Protein AF-A0ABD0WXG4-F1 (afdb_monomer_lite)

pLDDT: mean 86.12, std 19.19, range [31.7, 97.88]

Sequence (70 aa):
MLYQLNHWDHLLVKRTPRSSGYRPDYIGFEVPDSFLVGYALDYNEYFRDLCHICILNENAKEKYKCEVNK

Structure (mmCIF, N/CA/C/O backbone):
data_AF-A0ABD0WXG4-F1
#
_entry.id   AF-A0ABD0WXG4-F1
#
loop_
_atom_site.group_PDB
_atom_site.id
_atom_site.type_symbol
_atom_site.label_atom_id
_atom_site.label_alt_id
_atom_site.label_comp_id
_atom_site.label_asym_id
_atom_site.label_entity_id
_atom_site.label_seq_id
_atom_site.pdbx_PDB_ins_code
_atom_site.Cartn_x
_atom_site.Cartn_y
_atom_site.Cartn_z
_atom_site.occupancy
_atom_site.B_iso_or_equiv
_atom_site.auth_seq_id
_atom_site.auth_comp_id
_atom_site.auth_asym_id
_atom_site.auth_atom_id
_atom_site.pdbx_PDB_model_num
ATOM 1 N N . MET A 1 1 ? 33.618 -17.729 -6.154 1.00 34.12 1 MET A N 1
ATOM 2 C CA . MET A 1 1 ? 33.358 -16.276 -6.134 1.00 34.12 1 MET A CA 1
ATOM 3 C C . MET A 1 1 ? 31.856 -16.109 -6.286 1.00 34.12 1 MET A C 1
ATOM 5 O O . MET A 1 1 ? 31.344 -16.213 -7.389 1.00 34.12 1 MET A O 1
ATOM 9 N N . LEU A 1 2 ? 31.141 -16.070 -5.161 1.00 31.70 2 LEU A N 1
ATOM 10 C CA . LEU A 1 2 ? 29.682 -15.983 -5.146 1.00 31.70 2 LEU A CA 1
ATOM 11 C C . LEU A 1 2 ? 29.304 -14.562 -5.574 1.00 31.70 2 LEU A C 1
ATOM 13 O O . LEU A 1 2 ? 29.684 -13.607 -4.900 1.00 31.70 2 LEU A O 1
ATOM 17 N N . TYR A 1 3 ? 28.626 -14.425 -6.713 1.00 41.62 3 TYR A N 1
ATOM 18 C CA . TYR A 1 3 ? 28.015 -13.160 -7.105 1.00 41.62 3 TYR A CA 1
ATOM 19 C C . TYR A 1 3 ? 27.031 -12.767 -6.003 1.00 41.62 3 TYR A C 1
ATOM 21 O O . TYR A 1 3 ? 26.149 -13.550 -5.652 1.00 41.62 3 TYR A O 1
ATOM 29 N N . GLN A 1 4 ? 27.232 -11.593 -5.408 1.00 34.41 4 GLN A N 1
ATOM 30 C CA . GLN A 1 4 ? 26.323 -11.030 -4.419 1.00 34.41 4 GLN A CA 1
ATOM 31 C C . GLN A 1 4 ? 24.941 -10.836 -5.060 1.00 34.41 4 GLN A C 1
ATOM 33 O O . GLN A 1 4 ? 24.703 -9.854 -5.756 1.00 34.41 4 GLN A O 1
ATOM 38 N N . LEU A 1 5 ? 24.034 -11.783 -4.831 1.00 40.78 5 LEU A N 1
ATOM 39 C CA . LEU A 1 5 ? 22.602 -11.611 -5.047 1.00 40.78 5 LEU A CA 1
ATOM 40 C C . LEU A 1 5 ? 22.070 -10.708 -3.928 1.00 40.78 5 LEU A C 1
ATOM 42 O O . LEU A 1 5 ? 21.670 -11.195 -2.878 1.00 40.78 5 LEU A O 1
ATOM 46 N N . ASN A 1 6 ? 22.117 -9.395 -4.137 1.00 41.06 6 ASN A N 1
ATOM 47 C CA . ASN A 1 6 ? 21.496 -8.405 -3.257 1.00 41.06 6 ASN A CA 1
ATOM 48 C C . ASN A 1 6 ? 20.536 -7.521 -4.071 1.00 41.06 6 ASN A C 1
ATOM 50 O O . ASN A 1 6 ? 20.722 -6.309 -4.132 1.00 41.06 6 ASN A O 1
ATOM 54 N N . HIS A 1 7 ? 19.518 -8.106 -4.704 1.00 42.25 7 HIS A N 1
ATOM 55 C CA . HIS A 1 7 ? 18.344 -7.333 -5.110 1.00 42.25 7 HIS A CA 1
ATOM 56 C C . HIS A 1 7 ? 17.233 -7.626 -4.115 1.00 42.25 7 HIS A C 1
ATOM 58 O O . HIS A 1 7 ? 16.661 -8.710 -4.069 1.00 42.25 7 HIS A O 1
ATOM 64 N N . TRP A 1 8 ? 17.011 -6.664 -3.226 1.00 46.56 8 TRP A N 1
ATOM 65 C CA . TRP A 1 8 ? 15.835 -6.630 -2.378 1.00 46.56 8 TRP A CA 1
ATOM 66 C C . TRP A 1 8 ? 14.668 -6.295 -3.304 1.00 46.56 8 TRP A C 1
ATOM 68 O O . TRP A 1 8 ? 14.463 -5.134 -3.641 1.00 46.56 8 TRP A O 1
ATOM 78 N N . ASP A 1 9 ? 13.993 -7.317 -3.822 1.00 68.38 9 ASP A N 1
ATOM 79 C CA . ASP A 1 9 ? 12.956 -7.139 -4.837 1.00 68.38 9 ASP A CA 1
ATOM 80 C C . ASP A 1 9 ? 11.749 -6.396 -4.253 1.00 68.38 9 ASP A C 1
ATOM 82 O O . ASP A 1 9 ? 11.186 -6.771 -3.220 1.00 68.38 9 ASP A O 1
ATOM 86 N N . HIS A 1 10 ? 11.333 -5.322 -4.924 1.00 86.44 10 HIS A N 1
ATOM 87 C CA . HIS A 1 10 ? 10.195 -4.515 -4.504 1.00 86.44 10 HIS A CA 1
ATOM 88 C C . HIS A 1 10 ? 8.944 -4.968 -5.254 1.00 86.44 10 HIS A C 1
ATOM 90 O O . HIS A 1 10 ? 8.814 -4.768 -6.462 1.00 86.44 10 HIS A O 1
ATOM 96 N N . LEU A 1 11 ? 7.963 -5.519 -4.533 1.00 93.25 11 LEU A N 1
ATOM 97 C CA . LEU A 1 11 ? 6.684 -5.880 -5.149 1.00 93.25 11 LEU A CA 1
ATOM 98 C C . LEU A 1 11 ? 5.967 -4.650 -5.720 1.00 93.25 11 LEU A C 1
ATOM 100 O O . LEU A 1 11 ? 5.410 -4.725 -6.811 1.00 93.25 11 LEU A O 1
ATOM 104 N N . LEU A 1 12 ? 5.992 -3.525 -4.996 1.00 94.75 12 LEU A N 1
ATOM 105 C CA . LEU A 1 12 ? 5.273 -2.302 -5.347 1.00 94.75 12 LEU A CA 1
ATOM 106 C C . LEU A 1 12 ? 6.198 -1.083 -5.340 1.00 94.75 12 LEU A C 1
ATOM 108 O O . LEU A 1 12 ? 6.891 -0.831 -4.354 1.00 94.75 12 LEU A O 1
ATOM 112 N N . VAL A 1 13 ? 6.124 -0.265 -6.390 1.00 95.12 13 VAL A N 1
ATOM 113 C CA . VAL A 1 13 ? 6.753 1.065 -6.447 1.00 95.12 13 VAL A CA 1
ATOM 114 C C . VAL A 1 13 ? 5.687 2.128 -6.696 1.00 95.12 13 VAL A C 1
ATOM 116 O O . VAL A 1 13 ? 4.894 2.028 -7.633 1.00 95.12 13 VAL A O 1
ATOM 119 N N . LYS A 1 14 ? 5.654 3.170 -5.855 1.00 95.00 14 LYS A N 1
ATOM 120 C CA . LYS A 1 14 ? 4.699 4.277 -6.000 1.00 95.00 14 LYS A CA 1
ATOM 121 C C . LYS A 1 14 ? 5.157 5.276 -7.054 1.00 95.00 14 LYS A C 1
ATOM 123 O O . LYS A 1 14 ? 6.256 5.823 -6.970 1.00 95.00 14 LYS A O 1
ATOM 128 N N . ARG A 1 15 ? 4.258 5.615 -7.977 1.00 94.56 15 ARG A N 1
ATOM 129 C CA . ARG A 1 15 ? 4.396 6.787 -8.847 1.00 94.56 15 ARG A CA 1
ATOM 130 C C . ARG A 1 15 ? 4.072 8.043 -8.046 1.00 94.56 15 ARG A C 1
ATOM 132 O O . ARG A 1 15 ? 2.914 8.438 -7.950 1.00 94.56 15 ARG A O 1
ATOM 139 N N . THR A 1 16 ? 5.095 8.646 -7.449 1.00 94.06 16 THR A N 1
ATOM 140 C CA . THR A 1 16 ? 4.970 9.877 -6.661 1.00 94.06 16 THR A CA 1
ATOM 141 C C . THR A 1 16 ? 6.080 10.865 -7.020 1.00 94.06 16 THR A C 1
ATOM 143 O O . THR A 1 16 ? 7.230 10.450 -7.181 1.00 94.06 16 THR A O 1
ATOM 146 N N . PRO A 1 17 ? 5.783 12.176 -7.105 1.00 92.19 17 PRO A N 1
ATOM 147 C CA . PRO A 1 17 ? 6.811 13.200 -7.296 1.00 92.19 17 PRO A CA 1
ATOM 148 C C . PRO A 1 17 ? 7.753 13.330 -6.089 1.00 92.19 17 PRO A C 1
ATOM 150 O O . PRO A 1 17 ? 8.797 13.959 -6.196 1.00 92.19 17 PRO A O 1
ATOM 153 N N . ARG A 1 18 ? 7.409 12.723 -4.943 1.00 93.12 18 ARG A N 1
ATOM 154 C CA . AR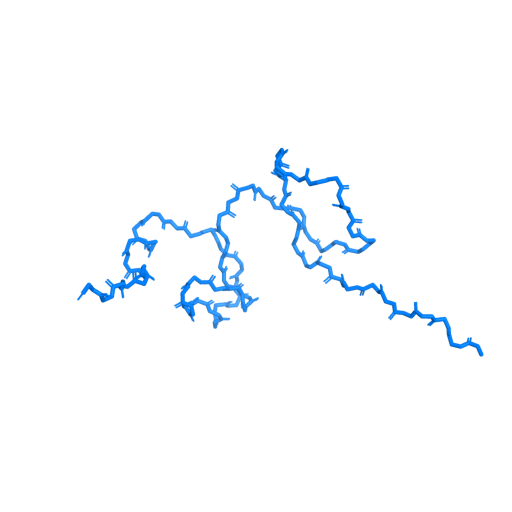G A 1 18 ? 8.244 12.682 -3.730 1.00 93.12 18 ARG A CA 1
ATOM 155 C C . ARG A 1 18 ? 9.348 11.620 -3.780 1.00 93.12 18 ARG A C 1
ATOM 157 O O . ARG A 1 18 ? 10.067 11.452 -2.801 1.00 93.12 18 ARG A O 1
ATOM 164 N N . SER A 1 19 ? 9.447 10.864 -4.875 1.00 89.88 19 SER A N 1
ATOM 165 C CA . SER A 1 19 ? 10.496 9.861 -5.043 1.00 89.88 19 SER A CA 1
ATOM 166 C C . SER A 1 19 ? 11.873 10.526 -5.081 1.00 89.88 19 SER A C 1
ATOM 168 O O . SER A 1 19 ? 12.057 11.539 -5.749 1.00 89.88 19 SER A O 1
ATOM 170 N N . SER A 1 20 ? 12.862 9.922 -4.421 1.00 90.62 20 SER A N 1
ATOM 171 C CA . SER A 1 20 ? 14.270 10.337 -4.494 1.00 90.62 20 SER A CA 1
ATOM 172 C C . SER A 1 20 ? 14.950 9.953 -5.817 1.00 90.62 20 SER A C 1
ATOM 174 O O . SER A 1 20 ? 16.149 10.160 -5.975 1.00 90.62 20 SER A O 1
ATOM 176 N N . GLY A 1 21 ? 14.208 9.357 -6.757 1.00 88.50 21 GLY A N 1
ATOM 177 C CA . GLY A 1 21 ? 14.730 8.841 -8.023 1.00 88.50 21 GLY A CA 1
ATOM 178 C C . GLY A 1 21 ? 15.287 7.420 -7.931 1.00 88.50 21 GLY A C 1
ATOM 179 O O . GLY A 1 21 ? 15.614 6.839 -8.963 1.00 88.50 21 GLY A O 1
ATOM 180 N N . TYR A 1 22 ? 15.348 6.831 -6.730 1.00 90.25 22 TYR A N 1
ATOM 181 C CA . TYR A 1 22 ? 15.710 5.425 -6.569 1.00 90.25 22 TYR A CA 1
ATOM 182 C C . TYR A 1 22 ? 14.713 4.522 -7.303 1.00 90.25 22 TYR A C 1
ATOM 184 O O . TYR A 1 22 ? 13.494 4.660 -7.152 1.00 90.25 22 TYR A O 1
ATOM 192 N N . ARG A 1 23 ? 15.248 3.583 -8.083 1.00 89.31 23 ARG A N 1
ATOM 193 C CA . ARG A 1 23 ? 14.487 2.573 -8.807 1.00 89.31 23 ARG A CA 1
ATOM 194 C C . ARG A 1 23 ? 15.118 1.199 -8.575 1.00 89.31 23 ARG A C 1
ATOM 196 O O . ARG A 1 23 ? 16.280 1.030 -8.931 1.00 89.31 23 ARG A O 1
ATOM 203 N N . PRO A 1 24 ? 14.370 0.248 -7.994 1.00 89.25 24 PRO A N 1
ATOM 204 C CA . PRO A 1 24 ? 14.804 -1.137 -7.885 1.00 89.25 24 PRO A CA 1
ATOM 205 C C . PRO A 1 24 ? 14.969 -1.788 -9.255 1.00 89.25 24 PRO A C 1
ATOM 207 O O . PRO A 1 24 ? 14.224 -1.471 -10.185 1.00 89.25 24 PRO A O 1
ATOM 210 N N . ASP A 1 25 ? 15.884 -2.745 -9.345 1.00 91.88 25 ASP A N 1
ATOM 211 C CA . ASP A 1 25 ? 16.146 -3.510 -10.567 1.00 91.88 25 ASP A CA 1
ATOM 212 C C . ASP A 1 25 ? 14.996 -4.463 -10.923 1.00 91.88 25 ASP A C 1
ATOM 214 O O . ASP A 1 25 ? 14.728 -4.700 -12.100 1.00 91.88 25 ASP A O 1
ATOM 218 N N . TYR A 1 26 ? 14.257 -4.938 -9.913 1.00 91.62 26 TYR A N 1
ATOM 219 C CA . TYR A 1 26 ? 13.048 -5.741 -10.082 1.00 91.62 26 TYR A CA 1
ATOM 220 C C . TYR A 1 26 ? 11.855 -5.077 -9.396 1.00 91.62 26 TYR A C 1
ATOM 222 O O . TYR A 1 26 ? 11.870 -4.789 -8.196 1.00 91.62 26 TYR A O 1
ATOM 230 N N . ILE A 1 27 ? 10.806 -4.848 -10.188 1.00 92.38 27 ILE A N 1
ATOM 231 C CA . ILE A 1 27 ? 9.547 -4.244 -9.754 1.00 92.38 27 ILE A CA 1
ATOM 232 C C . ILE A 1 27 ? 8.411 -5.159 -10.199 1.00 92.38 27 ILE A C 1
ATOM 234 O O . ILE A 1 27 ? 8.274 -5.433 -11.389 1.00 92.38 27 ILE A O 1
ATOM 238 N N . GLY A 1 28 ? 7.575 -5.600 -9.257 1.00 93.94 28 GLY A N 1
ATOM 239 C CA . GLY A 1 28 ? 6.362 -6.353 -9.587 1.00 93.94 28 GLY A CA 1
ATOM 240 C C . GLY A 1 28 ? 5.312 -5.465 -10.257 1.00 93.94 28 GLY A C 1
ATOM 241 O O . GLY A 1 28 ? 4.874 -5.730 -11.374 1.00 93.94 28 GLY A O 1
ATOM 242 N N . PHE A 1 29 ? 4.931 -4.378 -9.582 1.00 94.94 29 PHE A N 1
ATOM 243 C CA . PHE A 1 29 ? 3.919 -3.439 -10.057 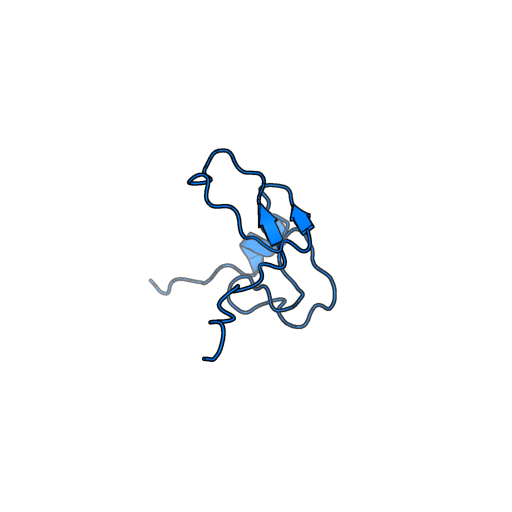1.00 94.94 29 PHE A CA 1
ATOM 244 C C . PHE A 1 29 ? 4.266 -1.990 -9.717 1.00 94.94 29 PHE A C 1
ATOM 246 O O . PHE A 1 29 ? 4.678 -1.660 -8.602 1.00 94.94 29 PHE A O 1
ATOM 253 N N . GLU A 1 30 ? 3.992 -1.088 -10.658 1.00 94.75 30 GLU A N 1
ATOM 254 C CA . GLU A 1 30 ? 3.925 0.339 -10.361 1.00 94.75 30 GLU A CA 1
ATOM 255 C C . GLU A 1 30 ? 2.496 0.756 -10.002 1.00 94.75 30 GLU A C 1
ATOM 257 O O . GLU A 1 30 ? 1.557 0.587 -10.787 1.00 94.75 30 GLU A O 1
ATOM 262 N N . VAL A 1 31 ? 2.332 1.399 -8.852 1.00 95.50 31 VAL A N 1
ATOM 263 C CA . VAL A 1 31 ? 1.029 1.767 -8.282 1.00 95.50 31 VAL A CA 1
ATOM 264 C C . VAL A 1 31 ? 0.878 3.287 -8.144 1.00 95.50 31 VAL A C 1
ATOM 266 O O . VAL A 1 31 ? 1.883 4.003 -8.082 1.00 95.50 31 VAL A O 1
ATOM 269 N N . PRO A 1 32 ? -0.358 3.825 -8.122 1.00 95.56 32 PRO A N 1
ATOM 270 C CA . PRO A 1 32 ? -0.584 5.246 -7.848 1.00 95.56 32 PRO A CA 1
ATOM 271 C C . PRO A 1 32 ? -0.099 5.648 -6.446 1.00 95.56 32 PRO A C 1
ATOM 273 O O . PRO A 1 32 ? 0.096 4.802 -5.568 1.00 95.56 32 PRO A O 1
ATOM 276 N N . ASP A 1 33 ? 0.057 6.954 -6.211 1.00 96.06 33 ASP A N 1
ATOM 277 C CA . ASP A 1 33 ? 0.341 7.497 -4.877 1.00 96.06 33 ASP A CA 1
ATOM 278 C C . ASP A 1 33 ? -0.913 7.443 -3.989 1.00 96.06 33 ASP A C 1
ATOM 280 O O . ASP A 1 33 ? -1.609 8.428 -3.757 1.00 96.06 33 ASP A O 1
ATOM 284 N N . SER A 1 34 ? -1.254 6.239 -3.540 1.00 95.38 34 SER A N 1
ATOM 28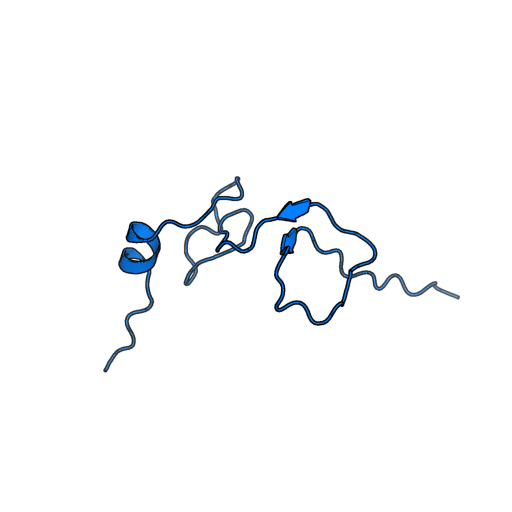5 C CA . SER A 1 34 ? -2.386 5.957 -2.656 1.00 95.38 34 SER A CA 1
ATOM 286 C C . SER A 1 34 ? -1.937 5.075 -1.496 1.00 95.38 34 SER A C 1
ATOM 288 O O . SER A 1 34 ? -0.891 4.422 -1.557 1.00 95.38 34 SER A O 1
ATOM 290 N N . PHE A 1 35 ? -2.683 5.085 -0.394 1.00 96.25 35 PHE A N 1
ATOM 291 C CA . PHE A 1 35 ? -2.388 4.206 0.734 1.00 96.25 35 PHE A CA 1
ATOM 292 C C . PHE A 1 35 ? -2.930 2.806 0.435 1.00 96.25 35 PHE A C 1
ATOM 294 O O . PHE A 1 35 ? -4.124 2.663 0.175 1.00 96.25 35 PHE A O 1
ATOM 301 N N . LEU A 1 36 ? -2.048 1.806 0.434 1.00 97.19 36 LEU A N 1
ATOM 302 C 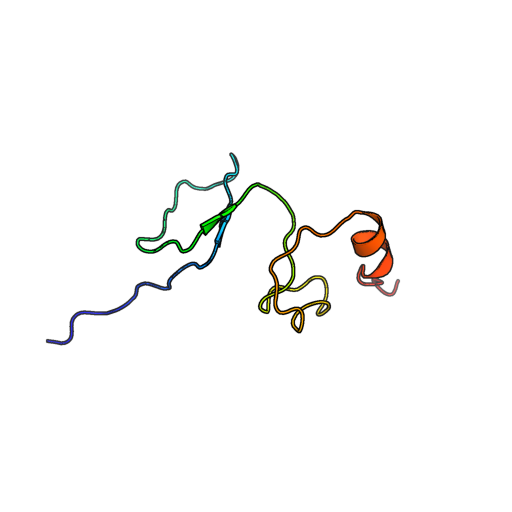CA . LEU A 1 36 ? -2.381 0.426 0.093 1.00 97.19 36 LEU A CA 1
ATOM 303 C C . LEU A 1 36 ? -2.296 -0.461 1.334 1.00 97.19 36 LEU A C 1
ATOM 305 O O . LEU A 1 36 ? -1.434 -0.245 2.181 1.00 97.19 36 LEU A O 1
ATOM 309 N N . VAL A 1 37 ? -3.177 -1.452 1.408 1.00 97.88 37 VAL A N 1
ATOM 310 C CA . VAL A 1 37 ? -3.229 -2.487 2.450 1.00 97.88 37 VAL A CA 1
ATOM 311 C C . VAL A 1 37 ? -3.446 -3.860 1.813 1.00 97.88 37 VAL A C 1
ATOM 313 O O . VAL A 1 37 ? -3.827 -3.939 0.641 1.00 97.88 37 VAL A O 1
ATOM 316 N N . GLY A 1 38 ? -3.245 -4.929 2.580 1.00 97.06 38 GLY A N 1
ATOM 317 C CA . GLY A 1 38 ? -3.370 -6.303 2.100 1.00 97.06 38 GLY A CA 1
ATOM 318 C C . GLY A 1 38 ? -2.078 -6.852 1.515 1.00 97.06 38 GLY A C 1
ATOM 319 O O . GLY A 1 38 ? -1.116 -6.125 1.280 1.00 97.06 38 GLY A O 1
ATOM 320 N N . TYR A 1 39 ? -2.034 -8.167 1.322 1.00 96.88 39 TYR A N 1
ATOM 321 C CA . TYR A 1 39 ? -0.820 -8.895 0.958 1.00 96.88 39 TYR A CA 1
ATOM 322 C C . TYR A 1 39 ? 0.334 -8.596 1.934 1.00 96.88 39 TYR A C 1
ATOM 324 O O . TYR A 1 39 ? 1.419 -8.172 1.543 1.00 96.88 39 TYR A O 1
ATOM 332 N N . ALA A 1 40 ? 0.058 -8.752 3.233 1.00 96.12 40 ALA A N 1
ATOM 333 C CA . ALA A 1 40 ? 0.930 -8.394 4.355 1.00 96.12 40 ALA A CA 1
ATOM 334 C C . ALA A 1 40 ? 1.229 -6.890 4.555 1.00 96.12 40 ALA A C 1
ATOM 336 O O . ALA A 1 40 ? 1.832 -6.544 5.575 1.00 96.12 40 ALA A O 1
ATOM 337 N N . LEU A 1 41 ? 0.773 -5.998 3.665 1.00 96.12 41 LEU A N 1
ATOM 338 C CA . LEU A 1 41 ? 0.757 -4.551 3.910 1.00 96.12 41 LEU A CA 1
ATOM 339 C C . LEU A 1 41 ? -0.327 -4.211 4.929 1.00 96.12 41 LEU A C 1
ATOM 341 O O . LEU A 1 41 ? -1.444 -4.727 4.848 1.00 96.12 41 LEU A O 1
ATOM 345 N N . ASP A 1 42 ? -0.019 -3.307 5.851 1.00 96.25 42 ASP A N 1
ATOM 346 C CA . ASP A 1 42 ? -0.903 -3.001 6.966 1.00 96.25 42 ASP A CA 1
ATOM 347 C C . ASP A 1 42 ? -1.199 -1.512 7.143 1.00 96.25 42 ASP A C 1
ATOM 349 O O . ASP A 1 42 ? -0.481 -0.628 6.671 1.00 96.25 42 ASP A O 1
ATOM 353 N N . TYR A 1 43 ? -2.291 -1.256 7.857 1.00 96.31 43 TYR A N 1
ATOM 354 C CA . TYR A 1 43 ? -2.576 0.030 8.476 1.00 96.31 43 TYR A CA 1
ATOM 355 C C . TYR A 1 43 ? -2.812 -0.204 9.962 1.00 96.31 43 TYR A C 1
ATOM 357 O O . TYR A 1 43 ? -3.837 -0.779 10.324 1.00 96.31 43 TYR A O 1
ATOM 365 N N . ASN A 1 44 ? -1.868 0.222 10.804 1.00 96.00 44 ASN A N 1
ATOM 366 C CA . ASN A 1 44 ? -1.899 -0.006 12.252 1.00 96.00 44 ASN A CA 1
ATOM 367 C C . ASN A 1 44 ? -2.152 -1.482 12.599 1.00 96.00 44 ASN A C 1
ATOM 369 O O . ASN A 1 44 ? -3.047 -1.795 13.373 1.00 96.00 44 ASN A O 1
ATOM 373 N N . GLU A 1 45 ? -1.394 -2.384 11.969 1.00 95.81 45 GLU A N 1
ATOM 374 C CA . GLU A 1 45 ? -1.478 -3.845 12.133 1.00 95.81 45 GLU A CA 1
ATOM 375 C C . GLU A 1 45 ? -2.725 -4.525 11.542 1.00 95.81 45 GLU A C 1
ATOM 377 O O . GLU A 1 45 ? -2.754 -5.753 11.439 1.00 95.81 45 GLU A O 1
ATOM 382 N N . TYR A 1 46 ? -3.712 -3.770 11.054 1.00 96.62 46 TYR A N 1
ATOM 383 C CA . TYR A 1 46 ? -4.881 -4.322 10.366 1.00 96.62 46 TYR A CA 1
ATOM 384 C C . TYR A 1 46 ? -4.591 -4.663 8.897 1.00 96.62 46 TYR A C 1
ATOM 386 O O . TYR A 1 46 ? -3.709 -4.078 8.266 1.00 96.62 46 TYR A O 1
ATOM 394 N N . PHE A 1 47 ? -5.412 -5.560 8.336 1.00 97.62 47 PHE A N 1
ATOM 395 C CA . PHE A 1 47 ? -5.475 -5.936 6.913 1.00 97.62 47 PHE A CA 1
ATOM 396 C C . PHE A 1 47 ? -4.324 -6.794 6.366 1.00 97.62 47 PHE A C 1
ATOM 398 O O . PHE A 1 47 ? -4.311 -7.072 5.168 1.00 97.62 47 PHE A O 1
ATOM 405 N N . ARG A 1 48 ? -3.384 -7.266 7.199 1.00 97.06 48 ARG A N 1
ATOM 406 C CA . ARG A 1 48 ? -2.277 -8.143 6.752 1.00 97.06 48 ARG A CA 1
ATOM 407 C C . ARG A 1 48 ? -2.757 -9.455 6.121 1.00 97.06 48 ARG A C 1
ATOM 409 O O . ARG A 1 48 ? -2.088 -9.988 5.239 1.00 97.06 48 ARG A O 1
ATOM 416 N N . ASP A 1 49 ? -3.891 -9.958 6.591 1.00 97.62 49 ASP A N 1
ATOM 417 C CA . ASP A 1 49 ? -4.537 -11.216 6.213 1.00 97.62 49 ASP A CA 1
ATOM 418 C C . ASP A 1 49 ? -5.367 -11.123 4.923 1.00 97.62 49 ASP A C 1
ATOM 420 O O . ASP A 1 49 ? -5.803 -12.142 4.386 1.00 97.62 49 ASP A O 1
ATOM 424 N N . LEU A 1 50 ? -5.554 -9.919 4.375 1.00 97.31 50 LEU A N 1
ATOM 425 C CA . LEU A 1 50 ? -6.261 -9.733 3.115 1.00 97.31 50 LEU A CA 1
ATOM 426 C C . LEU A 1 50 ? -5.408 -10.244 1.943 1.00 97.31 50 LEU A C 1
ATOM 428 O O . LEU A 1 50 ? -4.317 -9.739 1.691 1.00 97.31 50 LEU A O 1
ATOM 432 N N .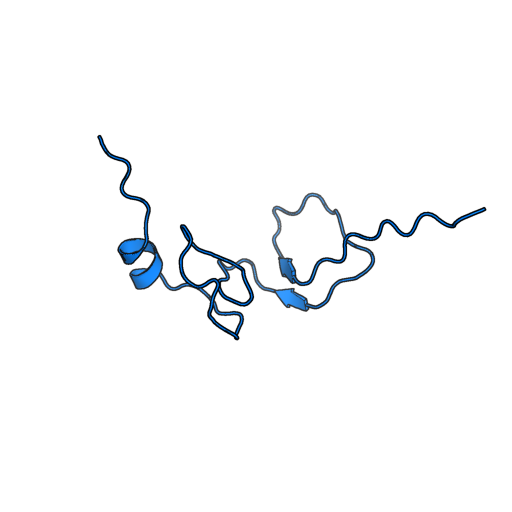 CYS A 1 51 ? -5.922 -11.207 1.172 1.00 97.38 51 CYS A N 1
ATOM 433 C CA . CYS A 1 51 ? -5.189 -11.798 0.042 1.00 97.38 51 CYS A CA 1
ATOM 434 C C . CYS A 1 51 ? -4.966 -10.834 -1.139 1.00 97.38 51 CYS A C 1
ATOM 436 O O . CYS A 1 51 ? -4.123 -11.096 -1.996 1.00 97.38 51 CYS A O 1
ATOM 438 N N . HIS A 1 52 ? -5.725 -9.739 -1.206 1.00 97.12 52 HIS A N 1
ATOM 439 C CA . HIS A 1 52 ? -5.668 -8.754 -2.283 1.00 97.12 52 HIS A CA 1
ATOM 440 C C . HIS A 1 52 ? -5.042 -7.445 -1.808 1.00 97.12 52 HIS A C 1
ATOM 442 O O . HIS A 1 52 ? -5.261 -7.025 -0.676 1.00 97.12 52 HIS A O 1
ATOM 448 N N . ILE A 1 53 ? -4.320 -6.772 -2.705 1.00 97.06 53 ILE A N 1
ATOM 449 C CA . ILE A 1 53 ? -3.836 -5.407 -2.484 1.00 97.06 53 ILE A CA 1
ATOM 450 C C . ILE A 1 53 ? -4.980 -4.436 -2.794 1.00 97.06 53 ILE A C 1
ATOM 452 O O . ILE A 1 53 ? -5.512 -4.436 -3.905 1.00 97.06 53 ILE A O 1
ATOM 456 N N . CYS A 1 54 ? -5.332 -3.589 -1.829 1.00 97.12 54 CYS A N 1
ATOM 457 C CA . CYS A 1 54 ? -6.471 -2.672 -1.905 1.00 97.12 54 CYS A CA 1
ATOM 458 C C . CYS A 1 54 ? -6.077 -1.241 -1.522 1.00 97.12 54 CYS A C 1
ATOM 460 O O . CYS A 1 54 ? -5.148 -1.034 -0.745 1.00 97.12 54 CYS A O 1
ATOM 462 N N . ILE A 1 55 ? -6.821 -0.246 -2.021 1.00 97.81 55 ILE A N 1
ATOM 463 C CA . ILE A 1 55 ? -6.701 1.150 -1.573 1.00 97.81 55 ILE A CA 1
ATOM 464 C C . ILE A 1 55 ? -7.522 1.339 -0.294 1.00 97.81 55 ILE A C 1
ATOM 466 O O . ILE A 1 55 ? -8.706 1.003 -0.257 1.00 97.81 55 ILE A O 1
ATOM 470 N N . LEU A 1 56 ? -6.909 1.913 0.742 1.00 97.38 56 LEU A N 1
ATOM 471 C CA . LEU A 1 56 ? -7.583 2.211 2.004 1.00 97.38 56 LEU A CA 1
ATOM 472 C C . LEU A 1 56 ? -8.405 3.506 1.895 1.00 97.38 56 LEU A C 1
ATOM 474 O O . LEU A 1 56 ? -7.855 4.573 1.608 1.00 97.38 56 LEU A O 1
ATOM 478 N N . ASN A 1 57 ? -9.713 3.416 2.149 1.00 97.00 57 ASN A N 1
ATOM 479 C CA . ASN A 1 57 ? -10.624 4.565 2.130 1.00 97.00 57 ASN A CA 1
ATOM 480 C C . ASN A 1 57 ? -10.577 5.384 3.438 1.00 97.00 57 ASN A C 1
ATOM 482 O O . ASN A 1 57 ? -10.053 4.925 4.454 1.00 97.00 57 ASN A O 1
ATOM 486 N N . GLU A 1 58 ? -11.138 6.597 3.417 1.00 96.94 58 GLU A N 1
ATOM 487 C CA . GLU A 1 58 ? -11.105 7.515 4.570 1.00 96.94 58 GLU A CA 1
ATOM 488 C C . GLU A 1 58 ? -11.851 6.966 5.795 1.00 96.94 58 GLU A C 1
ATOM 490 O O . GLU A 1 58 ? -11.310 6.988 6.897 1.00 96.94 58 GLU A O 1
ATOM 495 N N . ASN A 1 59 ? -13.031 6.363 5.604 1.00 96.94 59 ASN A N 1
ATOM 496 C CA . ASN A 1 59 ? -13.802 5.769 6.704 1.00 96.94 59 ASN A CA 1
ATOM 497 C C . ASN A 1 59 ? -12.998 4.689 7.452 1.00 96.94 59 ASN A C 1
ATOM 499 O O . ASN A 1 59 ? -13.060 4.585 8.676 1.00 96.94 59 ASN A O 1
ATOM 503 N N . ALA A 1 60 ? -12.236 3.869 6.722 1.00 94.94 60 ALA A N 1
ATOM 504 C CA . ALA A 1 60 ? -11.373 2.856 7.311 1.00 94.94 60 ALA A CA 1
ATOM 505 C C . ALA A 1 60 ? -10.167 3.492 8.014 1.00 94.94 60 ALA A C 1
ATOM 507 O O . ALA A 1 60 ? -9.841 3.081 9.125 1.00 94.94 60 ALA A O 1
ATOM 508 N N . LYS A 1 61 ? -9.537 4.521 7.433 1.00 95.56 61 LYS A N 1
ATOM 509 C CA . LYS A 1 61 ? -8.452 5.251 8.113 1.00 95.56 61 LYS A CA 1
ATOM 510 C C . LYS A 1 61 ? -8.907 5.790 9.464 1.00 95.56 61 LYS A C 1
ATOM 512 O O . LYS A 1 61 ? -8.212 5.610 10.454 1.00 95.56 61 LYS A O 1
ATOM 517 N N . GLU A 1 62 ? -10.087 6.399 9.525 1.00 96.00 62 GLU A N 1
ATOM 518 C CA . GLU A 1 62 ? -10.637 6.918 10.779 1.00 96.00 62 GLU A CA 1
ATOM 519 C C . GLU A 1 62 ? -10.943 5.814 11.789 1.00 96.00 62 GLU A C 1
ATOM 521 O O . GLU A 1 62 ? -10.647 5.977 12.972 1.00 96.00 62 GLU A O 1
ATOM 526 N N . LYS A 1 63 ? -11.512 4.697 11.326 1.00 95.44 63 LYS A N 1
ATOM 527 C CA . LYS A 1 63 ? -11.891 3.562 12.173 1.00 95.44 63 LYS A CA 1
ATOM 528 C C . LYS A 1 63 ? -10.689 2.843 12.782 1.00 95.44 63 LYS A C 1
ATOM 530 O O . LYS A 1 63 ? -10.764 2.408 13.924 1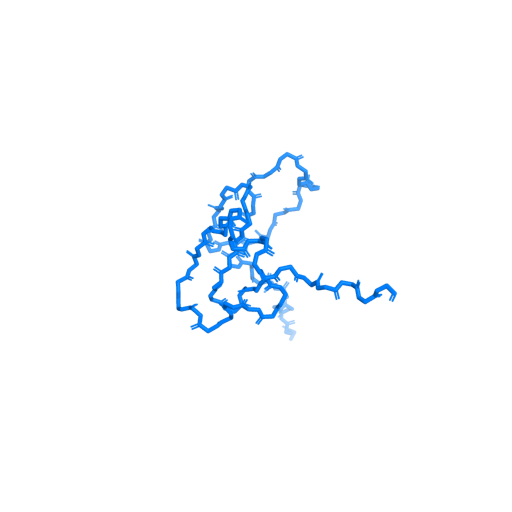.00 95.44 63 LYS A O 1
ATOM 535 N N . TYR A 1 64 ? -9.619 2.683 12.012 1.00 94.81 64 TYR A N 1
ATOM 536 C CA . TYR A 1 64 ? -8.454 1.884 12.395 1.00 94.81 64 TYR A CA 1
ATOM 537 C C . TYR A 1 64 ? -7.248 2.745 12.786 1.00 94.81 64 TYR A C 1
ATOM 539 O O . TYR A 1 64 ? -6.134 2.232 12.867 1.00 94.81 64 TYR A O 1
ATOM 547 N N . LYS A 1 65 ? -7.423 4.058 12.991 1.00 94.31 65 LYS A N 1
ATOM 548 C CA . LYS A 1 65 ? -6.345 4.935 13.470 1.00 94.31 65 LYS A CA 1
ATOM 549 C C . LYS A 1 65 ? -5.882 4.487 14.861 1.00 94.31 65 LYS A C 1
ATOM 551 O O . LYS A 1 65 ? -6.710 4.146 15.701 1.00 94.31 65 LYS A O 1
ATOM 556 N N . CYS A 1 66 ? -4.579 4.541 15.128 1.00 87.38 66 CYS A N 1
ATOM 557 C CA . CYS A 1 66 ? -4.081 4.364 16.488 1.00 87.38 66 CYS A CA 1
ATOM 558 C C . CYS A 1 66 ? -4.644 5.467 17.391 1.00 87.38 66 CYS A C 1
ATOM 560 O O . CYS A 1 66 ? -4.441 6.658 17.134 1.00 87.38 66 CYS A O 1
ATOM 562 N N . GLU A 1 67 ? -5.320 5.075 18.466 1.00 77.88 67 GLU A N 1
ATOM 563 C CA . GLU A 1 67 ? -5.634 5.986 19.557 1.00 77.88 67 GLU A CA 1
ATOM 564 C C . GLU A 1 67 ? -4.339 6.247 20.328 1.00 77.88 67 GLU A C 1
ATOM 566 O O . GLU A 1 67 ? -3.826 5.391 21.046 1.00 77.88 67 GLU A O 1
ATOM 571 N N . VAL A 1 68 ? -3.758 7.431 20.134 1.00 67.69 68 VAL A N 1
ATOM 572 C CA . VAL A 1 68 ? -2.680 7.895 21.007 1.00 67.69 68 VAL A CA 1
ATOM 573 C C . VAL A 1 68 ? -3.333 8.208 22.347 1.00 67.69 68 VAL A C 1
ATOM 575 O O . VAL A 1 68 ? -4.020 9.224 22.470 1.00 67.69 68 VAL A O 1
ATOM 578 N N . ASN A 1 69 ? -3.161 7.313 23.322 1.00 55.72 69 ASN A N 1
ATOM 579 C CA . ASN A 1 69 ? -3.514 7.570 24.715 1.00 55.72 69 ASN A CA 1
ATOM 580 C C . ASN A 1 69 ? -2.910 8.927 25.117 1.00 55.72 69 ASN A C 1
ATOM 582 O O . ASN A 1 69 ? -1.691 9.102 25.047 1.00 55.72 69 ASN A O 1
ATOM 586 N N . LYS A 1 70 ? -3.774 9.892 25.446 1.00 46.59 70 LYS A N 1
ATOM 587 C CA . LYS A 1 70 ? -3.387 11.179 26.034 1.00 46.59 70 LYS A CA 1
ATOM 588 C C . LYS A 1 70 ? -3.147 11.026 27.525 1.00 46.59 70 LYS A C 1
ATOM 590 O O . LYS A 1 70 ? -3.899 10.242 28.145 1.00 46.59 70 LYS A O 1
#

Secondary structure (DSSP, 8-state):
---------EEEEEE-TT--S---S-EEEEEESS-EEBTTB-BTTBTTT-SS-EEPPHHHHHHT------

Radius of gyration: 15.75 Å; chains: 1; bounding box: 47×30×37 Å

Foldseek 3Di:
DDDPPPQPAAAEDEPDPPDPPDDGPHYNDYDYPAQWAECCRDDLPPRRPHNDIDGDDPVNCVVNPDDPDD

InterPro domains:
  IPR029057 Phosphoribosyltransferase-like [G3DSA:3.40.50.2020] (10-69)
  IPR029057 Phosphoribosyltransferase-like [SSF53271] (11-64)
  IPR050408 Hypoxanthine-guanine phosphoribosyltransferase [PTHR43340] (10-65)

Organism: Umbra pygmaea (NCBI:txid75934)